Protein AF-X1Q010-F1 (afdb_monomer_lite)

Radius of gyration: 21.4 Å; chains: 1; bounding box: 50×31×68 Å

Foldseek 3Di:
DQAWPDDDPFKTWGWDDDPPGTDIDIGGHAPLQQQLLLCDAVLADPLLVVVLQVLQVVVCWGRDSRAIDNVNDGDGHNHNQSSQVVSQFGDDDSVRRDPPCSRVCRNVVNHDDDDDPVNDPDDPDDDDDDDDDDDD

Structure (mmCIF, N/CA/C/O backbone):
data_AF-X1Q010-F1
#
_entry.id   AF-X1Q010-F1
#
loop_
_atom_site.group_PDB
_atom_site.id
_atom_site.type_symbol
_atom_site.label_atom_id
_atom_site.label_alt_id
_atom_site.label_comp_id
_atom_site.label_asym_id
_atom_site.label_entity_id
_atom_site.label_seq_id
_atom_site.pdbx_PDB_ins_code
_atom_site.Cartn_x
_atom_site.Cartn_y
_atom_site.Cartn_z
_atom_site.occupancy
_atom_site.B_iso_or_equiv
_atom_site.auth_seq_id
_atom_site.auth_comp_id
_atom_site.auth_asym_id
_atom_site.auth_atom_id
_atom_site.pdbx_PDB_model_num
ATOM 1 N N . VAL A 1 1 ? 20.377 -18.669 -1.200 1.00 74.31 1 VAL A N 1
ATOM 2 C CA . VAL A 1 1 ? 20.590 -17.504 -0.309 1.00 74.31 1 VAL A CA 1
ATOM 3 C C . VAL A 1 1 ? 22.084 -17.361 -0.121 1.00 74.31 1 VAL A C 1
ATOM 5 O O . VAL A 1 1 ? 22.705 -18.358 0.223 1.00 74.31 1 VAL A O 1
ATOM 8 N N . GLN A 1 2 ? 22.641 -16.193 -0.436 1.00 87.12 2 GLN A N 1
ATOM 9 C CA . GLN A 1 2 ? 24.082 -15.938 -0.366 1.00 87.12 2 GLN A CA 1
ATOM 10 C C . GLN A 1 2 ? 24.477 -15.453 1.032 1.00 87.12 2 GLN A C 1
ATOM 12 O O . GLN A 1 2 ? 25.392 -16.002 1.635 1.00 87.12 2 GLN A O 1
ATOM 17 N N . GLU A 1 3 ? 23.744 -14.476 1.569 1.00 93.75 3 GLU A N 1
ATOM 18 C CA . GLU A 1 3 ? 24.007 -13.886 2.882 1.00 93.75 3 GLU A CA 1
ATOM 19 C C . GLU A 1 3 ? 22.693 -13.549 3.595 1.00 93.75 3 GLU A C 1
ATOM 21 O O . GLU A 1 3 ? 21.744 -13.069 2.972 1.00 93.75 3 GLU A O 1
ATOM 26 N N . ILE A 1 4 ? 22.629 -13.796 4.905 1.00 93.75 4 ILE A N 1
ATOM 27 C CA . ILE A 1 4 ? 21.520 -13.361 5.761 1.00 93.75 4 ILE A CA 1
ATOM 28 C C . ILE A 1 4 ? 21.990 -12.123 6.519 1.00 93.75 4 ILE A C 1
ATOM 30 O O . ILE A 1 4 ? 22.870 -12.222 7.370 1.00 93.75 4 ILE A O 1
ATOM 34 N N . LEU A 1 5 ? 21.379 -10.975 6.232 1.00 94.19 5 LEU A N 1
ATOM 35 C CA . LEU A 1 5 ? 21.716 -9.699 6.867 1.00 94.19 5 LEU A CA 1
ATOM 36 C C . LEU A 1 5 ? 20.998 -9.541 8.213 1.00 94.19 5 LEU A C 1
ATOM 38 O O . LEU A 1 5 ? 21.560 -9.033 9.180 1.00 94.19 5 LEU A O 1
ATOM 42 N N . ALA A 1 6 ? 19.739 -9.980 8.283 1.00 93.19 6 ALA A N 1
ATOM 43 C CA . ALA A 1 6 ? 18.943 -9.963 9.504 1.00 93.19 6 ALA A CA 1
ATOM 44 C C . ALA A 1 6 ? 17.873 -11.058 9.475 1.00 93.19 6 ALA A C 1
ATOM 46 O O . ALA A 1 6 ? 17.211 -11.263 8.459 1.00 93.19 6 ALA A O 1
ATOM 47 N N . ALA A 1 7 ? 17.646 -11.716 10.612 1.00 94.38 7 ALA A N 1
ATOM 48 C CA . ALA A 1 7 ? 16.585 -12.703 10.775 1.00 94.38 7 ALA A CA 1
ATOM 49 C C . ALA A 1 7 ? 15.866 -12.497 12.111 1.00 94.38 7 ALA A C 1
ATOM 51 O O . ALA A 1 7 ? 16.486 -12.431 13.171 1.00 94.38 7 ALA A O 1
ATOM 52 N N . GLY A 1 8 ? 14.545 -12.392 12.049 1.00 94.00 8 GLY A N 1
ATOM 53 C CA . GLY A 1 8 ? 13.661 -12.319 13.200 1.00 94.00 8 GLY A CA 1
ATOM 54 C C . GLY A 1 8 ? 12.347 -13.050 12.923 1.00 94.00 8 GLY A C 1
ATOM 55 O O . GLY A 1 8 ? 12.113 -13.496 11.801 1.00 94.00 8 GLY A O 1
ATOM 56 N N . PRO A 1 9 ? 11.460 -13.155 13.925 1.00 93.31 9 PRO A N 1
ATOM 57 C CA . PRO A 1 9 ? 10.232 -13.944 13.810 1.00 93.31 9 PRO A CA 1
ATOM 58 C C . PRO A 1 9 ? 9.254 -13.411 12.750 1.00 93.31 9 PRO A C 1
ATOM 60 O O . PRO A 1 9 ? 8.489 -14.185 12.189 1.00 93.31 9 PRO A O 1
ATOM 63 N N . THR A 1 10 ? 9.271 -12.102 12.468 1.00 93.12 10 THR A N 1
ATOM 64 C CA . THR A 1 10 ? 8.323 -11.445 11.544 1.00 93.12 10 THR A CA 1
ATOM 65 C C . THR A 1 10 ? 8.985 -10.589 10.461 1.00 93.12 10 THR A C 1
ATOM 67 O O . THR A 1 10 ? 8.304 -10.004 9.617 1.00 93.12 10 THR A O 1
ATOM 70 N N . LYS A 1 11 ? 10.319 -10.492 10.468 1.00 95.31 11 LYS A N 1
ATOM 71 C CA . LYS A 1 11 ? 11.094 -9.717 9.494 1.00 95.31 11 LYS A CA 1
ATOM 72 C C . LYS A 1 11 ? 12.414 -10.410 9.184 1.00 95.31 11 LYS A C 1
ATOM 74 O O . LYS A 1 11 ? 13.100 -10.862 10.100 1.00 95.31 11 LYS A O 1
ATOM 79 N N . GLY A 1 12 ? 12.773 -10.452 7.910 1.00 96.19 12 GLY A N 1
ATOM 80 C CA . GLY A 1 12 ? 14.040 -10.993 7.431 1.00 96.19 12 GLY A CA 1
ATOM 81 C C . GLY A 1 12 ? 14.610 -10.123 6.323 1.00 96.19 12 GLY A C 1
ATOM 82 O O . GLY A 1 12 ? 13.857 -9.466 5.610 1.00 96.19 12 GLY A O 1
ATOM 83 N N . SER A 1 13 ? 15.930 -10.112 6.201 1.00 96.69 13 SER A N 1
ATOM 84 C CA . SER A 1 13 ? 16.647 -9.410 5.143 1.00 96.69 13 SER A CA 1
ATOM 85 C C . SER A 1 13 ? 17.828 -10.261 4.693 1.00 96.69 13 SER A C 1
ATOM 87 O O . SER A 1 13 ? 18.570 -10.786 5.531 1.00 96.69 13 SER A O 1
ATOM 89 N N . ALA A 1 14 ? 17.979 -10.448 3.387 1.00 97.06 14 ALA A N 1
ATOM 90 C CA . ALA A 1 14 ? 18.993 -11.328 2.820 1.00 97.06 14 ALA A CA 1
ATOM 91 C C . ALA A 1 14 ? 19.452 -10.848 1.442 1.00 97.06 14 ALA A C 1
ATOM 93 O O . ALA A 1 14 ? 18.706 -10.193 0.715 1.00 97.06 14 ALA A O 1
ATOM 94 N N . ILE A 1 15 ? 20.668 -11.242 1.073 1.00 97.12 15 ILE A N 1
ATOM 95 C CA . ILE A 1 15 ? 21.166 -11.164 -0.297 1.00 97.12 15 ILE A CA 1
ATOM 96 C C . ILE A 1 15 ? 20.950 -12.534 -0.941 1.00 97.12 15 ILE A C 1
ATOM 98 O O . ILE A 1 15 ? 21.392 -13.571 -0.425 1.00 97.12 15 ILE A O 1
ATOM 102 N N . ILE A 1 16 ? 20.235 -12.552 -2.062 1.00 95.81 16 ILE A N 1
ATOM 103 C CA . ILE A 1 16 ? 19.986 -13.757 -2.849 1.00 95.81 16 ILE A CA 1
ATOM 104 C C . ILE A 1 16 ? 20.706 -13.663 -4.188 1.00 95.81 16 ILE A C 1
ATOM 106 O O . ILE A 1 16 ? 20.673 -12.632 -4.850 1.00 95.81 16 ILE A O 1
ATOM 110 N N . GLU A 1 17 ? 21.339 -14.759 -4.592 1.00 95.62 17 GLU A N 1
ATOM 111 C CA . GLU A 1 17 ? 21.887 -14.888 -5.938 1.00 95.62 17 GLU A CA 1
ATOM 112 C C . GLU A 1 17 ? 20.732 -15.029 -6.937 1.00 95.62 17 GLU A C 1
ATOM 114 O O . GLU A 1 17 ? 19.800 -15.807 -6.702 1.00 95.62 17 GLU A O 1
ATOM 119 N N . THR A 1 18 ? 20.795 -14.299 -8.048 1.00 93.56 18 THR A N 1
ATOM 120 C CA . THR A 1 18 ? 19.874 -14.465 -9.181 1.00 93.56 18 THR A CA 1
ATOM 121 C C . THR A 1 18 ? 20.666 -14.777 -10.449 1.00 93.56 18 THR A C 1
ATOM 123 O O . THR A 1 18 ? 21.890 -14.815 -10.427 1.00 93.56 18 THR A O 1
ATOM 126 N N . ALA A 1 19 ? 19.987 -15.015 -11.573 1.00 92.88 19 ALA A N 1
ATOM 127 C CA . ALA A 1 19 ? 20.664 -15.342 -12.829 1.00 92.88 19 ALA A CA 1
ATOM 128 C C . ALA A 1 19 ? 21.561 -14.208 -13.367 1.00 92.88 19 ALA A C 1
ATOM 130 O O . ALA A 1 19 ? 22.460 -14.476 -14.160 1.00 92.88 19 ALA A O 1
ATOM 131 N N . THR A 1 20 ? 21.306 -12.956 -12.973 1.00 93.81 20 THR A N 1
ATOM 132 C CA . THR A 1 20 ? 22.022 -11.783 -13.496 1.00 93.81 20 THR A CA 1
ATOM 133 C C . THR A 1 20 ? 22.912 -11.121 -12.455 1.00 93.81 20 THR A C 1
ATOM 135 O O . THR A 1 20 ? 24.041 -10.751 -12.765 1.00 93.81 20 THR A O 1
ATOM 138 N N . CYS A 1 21 ? 22.410 -10.935 -11.234 1.00 94.12 21 CYS A N 1
ATOM 139 C CA . CYS A 1 21 ? 23.151 -10.295 -10.152 1.00 94.12 21 CYS A CA 1
ATOM 140 C C . CYS A 1 21 ? 22.565 -10.637 -8.773 1.00 94.12 21 CYS A C 1
ATOM 142 O O . CYS A 1 21 ? 21.390 -11.004 -8.673 1.00 94.12 21 CYS A O 1
ATOM 144 N N . PRO A 1 22 ? 23.337 -10.480 -7.689 1.00 95.69 22 PRO A N 1
ATOM 145 C CA . PRO A 1 22 ? 22.793 -10.555 -6.343 1.00 95.69 22 PRO A CA 1
ATOM 146 C C . PRO A 1 22 ? 21.731 -9.475 -6.102 1.00 95.69 22 PRO A C 1
ATOM 148 O O . PRO A 1 22 ? 21.903 -8.320 -6.493 1.00 95.69 22 PRO A O 1
ATOM 151 N N . VAL A 1 23 ? 20.641 -9.845 -5.431 1.00 96.88 23 VAL A N 1
ATOM 152 C CA . VAL A 1 23 ? 19.533 -8.946 -5.088 1.00 96.88 23 VAL A CA 1
ATOM 153 C C . VAL A 1 23 ? 19.338 -8.924 -3.580 1.00 96.88 23 VAL A C 1
ATOM 155 O O . VAL A 1 23 ? 19.291 -9.966 -2.925 1.00 96.88 23 VAL A O 1
ATOM 158 N N . HIS A 1 24 ? 19.193 -7.720 -3.032 1.00 97.25 24 HIS A N 1
ATOM 159 C CA . HIS A 1 24 ? 18.788 -7.512 -1.647 1.00 97.25 24 HIS A CA 1
ATOM 160 C C . HIS A 1 24 ? 17.265 -7.633 -1.540 1.00 97.25 24 HIS A C 1
ATOM 162 O O . HIS A 1 24 ? 16.528 -6.927 -2.225 1.00 97.25 24 HIS A O 1
ATOM 168 N N . VAL A 1 25 ? 16.801 -8.551 -0.693 1.00 96.38 25 VAL A N 1
ATOM 169 C CA . VAL A 1 25 ? 15.382 -8.829 -0.464 1.00 96.38 25 VAL A CA 1
ATOM 170 C C . VAL A 1 25 ? 15.039 -8.633 1.005 1.00 96.38 25 VAL A C 1
ATOM 172 O O . VAL A 1 25 ? 15.690 -9.198 1.887 1.00 96.38 25 VAL A O 1
ATOM 175 N N . ASP A 1 26 ? 13.958 -7.896 1.244 1.00 96.62 26 ASP A N 1
ATOM 176 C CA . ASP A 1 26 ? 13.297 -7.803 2.540 1.00 96.62 26 ASP A CA 1
ATOM 177 C C . ASP A 1 26 ? 12.025 -8.656 2.553 1.00 96.62 26 ASP A C 1
ATOM 179 O O . ASP A 1 26 ? 11.213 -8.615 1.630 1.00 96.62 26 ASP A O 1
ATOM 183 N N . VAL A 1 27 ? 11.829 -9.412 3.633 1.00 95.81 27 VAL A N 1
ATOM 184 C CA . VAL A 1 27 ? 10.652 -10.260 3.851 1.00 95.81 27 VAL A CA 1
ATOM 185 C C . VAL A 1 27 ? 9.922 -9.806 5.105 1.00 95.81 27 VAL A C 1
ATOM 187 O O . VAL A 1 27 ? 10.526 -9.591 6.161 1.00 95.81 27 VAL A O 1
ATOM 190 N N . ARG A 1 28 ? 8.597 -9.686 4.993 1.00 96.25 28 ARG A N 1
ATOM 191 C CA . ARG A 1 28 ? 7.688 -9.335 6.087 1.00 96.25 28 ARG A CA 1
ATOM 192 C C . ARG A 1 28 ? 6.652 -10.433 6.249 1.00 96.25 28 ARG A C 1
ATOM 194 O O . ARG A 1 28 ? 6.026 -10.837 5.276 1.00 96.25 28 ARG A O 1
ATOM 201 N N . VAL A 1 29 ? 6.481 -10.901 7.480 1.00 96.50 29 VAL A N 1
ATOM 202 C CA . VAL A 1 29 ? 5.448 -11.876 7.836 1.00 96.50 29 VAL A CA 1
ATOM 203 C C . VAL A 1 29 ? 4.406 -11.162 8.677 1.00 96.50 29 VAL A C 1
ATOM 205 O O . VAL A 1 29 ? 4.734 -10.553 9.697 1.00 96.50 29 VAL A O 1
ATOM 208 N N . VAL A 1 30 ? 3.155 -11.243 8.239 1.00 96.88 30 VAL A N 1
ATOM 209 C CA . VAL A 1 30 ? 1.997 -10.652 8.910 1.00 96.88 30 VAL A CA 1
ATOM 210 C C . VAL A 1 30 ? 0.908 -11.711 9.091 1.00 96.88 30 VAL A C 1
ATOM 212 O O . VAL A 1 30 ? 0.896 -12.694 8.345 1.00 96.88 30 VAL A O 1
ATOM 215 N N . PRO A 1 31 ? -0.005 -11.538 10.061 1.00 97.50 31 PRO A N 1
ATOM 216 C CA . PRO A 1 31 ? -1.215 -12.349 10.140 1.00 97.50 31 PRO A CA 1
ATOM 217 C C . PRO A 1 31 ? -2.012 -12.287 8.831 1.00 97.50 31 PRO A C 1
ATOM 219 O O . PRO A 1 31 ? -1.987 -11.274 8.127 1.00 97.50 31 PRO A O 1
ATOM 222 N N . GLN A 1 32 ? -2.734 -13.358 8.503 1.00 97.44 32 GLN A N 1
ATOM 223 C CA . GLN A 1 32 ? -3.498 -13.446 7.254 1.00 97.44 32 GLN A CA 1
ATOM 224 C C . GLN A 1 32 ? -4.545 -12.328 7.156 1.00 97.44 32 GLN A C 1
ATOM 226 O O . GLN A 1 32 ? -4.759 -11.750 6.093 1.00 97.44 32 GLN A O 1
ATOM 231 N N . GLU A 1 33 ? -5.161 -11.982 8.280 1.00 97.75 33 GLU A N 1
ATOM 232 C CA . GLU A 1 33 ? -6.148 -10.917 8.392 1.00 97.75 33 GLU A CA 1
ATOM 233 C C . GLU A 1 33 ? -5.580 -9.503 8.179 1.00 97.75 33 GLU A C 1
ATOM 235 O O . GLU A 1 33 ? -6.343 -8.553 8.027 1.00 97.75 33 GLU A O 1
ATOM 240 N N . SER A 1 34 ? -4.254 -9.367 8.142 1.00 98.25 34 SER A N 1
ATOM 241 C CA . SER A 1 34 ? -3.535 -8.118 7.889 1.00 98.25 34 SER A CA 1
ATOM 242 C C . SER A 1 34 ? -2.940 -8.037 6.483 1.00 98.25 34 SER A C 1
ATOM 244 O O . SER A 1 34 ? -2.280 -7.049 6.170 1.00 98.25 34 SER A O 1
ATOM 246 N N . PHE A 1 35 ? -3.123 -9.059 5.640 1.00 98.19 35 PHE A N 1
ATOM 247 C CA . PHE A 1 35 ? -2.395 -9.169 4.375 1.00 98.19 35 PHE A CA 1
ATOM 248 C C . PHE A 1 35 ? -2.622 -7.973 3.437 1.00 98.19 35 PHE A C 1
ATOM 250 O O . PHE A 1 35 ? -1.651 -7.383 2.971 1.00 98.19 35 PHE A O 1
ATOM 257 N N . GLY A 1 36 ? -3.872 -7.564 3.213 1.00 98.12 36 GLY A N 1
ATOM 258 C CA . GLY A 1 36 ? -4.211 -6.405 2.382 1.00 98.12 36 GLY A CA 1
ATOM 259 C C . GLY A 1 36 ? -3.657 -5.084 2.924 1.00 98.12 36 GLY A C 1
ATOM 260 O O . GLY A 1 36 ? -3.123 -4.280 2.166 1.00 98.12 36 GLY A O 1
ATOM 261 N N . ALA A 1 37 ? -3.700 -4.874 4.242 1.00 98.31 37 ALA A N 1
ATOM 262 C CA . ALA A 1 37 ? -3.111 -3.692 4.877 1.00 98.31 37 ALA A CA 1
ATOM 263 C C . ALA A 1 37 ? -1.585 -3.661 4.761 1.00 98.31 37 ALA A C 1
ATOM 265 O O . ALA A 1 37 ? -1.002 -2.608 4.502 1.00 98.31 37 ALA A O 1
ATOM 266 N N . ALA A 1 38 ? -0.936 -4.813 4.914 1.00 98.06 38 ALA A N 1
ATOM 267 C CA . ALA A 1 38 ? 0.498 -4.936 4.723 1.00 98.06 38 ALA A CA 1
ATOM 268 C C . ALA A 1 38 ? 0.884 -4.711 3.256 1.00 98.06 38 ALA A C 1
ATOM 270 O O . ALA A 1 38 ? 1.842 -3.986 2.993 1.00 98.06 38 ALA A O 1
ATOM 271 N N . ALA A 1 39 ? 0.129 -5.274 2.308 1.00 98.00 39 ALA A N 1
ATOM 272 C CA . ALA A 1 39 ? 0.330 -5.053 0.880 1.00 98.00 39 ALA A CA 1
ATOM 273 C C . ALA A 1 39 ? 0.253 -3.557 0.541 1.00 98.00 39 ALA A C 1
ATOM 275 O O . ALA A 1 39 ? 1.190 -3.023 -0.052 1.00 98.00 39 ALA A O 1
ATOM 276 N N . GLN A 1 40 ? -0.775 -2.858 1.027 1.00 98.19 40 GLN A N 1
ATOM 277 C CA . GLN A 1 40 ? -0.920 -1.405 0.896 1.00 98.19 40 GLN A CA 1
ATOM 278 C C . GLN A 1 40 ? 0.287 -0.660 1.462 1.00 98.19 40 GLN A C 1
ATOM 280 O O . GLN A 1 40 ? 0.924 0.138 0.772 1.00 98.19 40 GLN A O 1
ATOM 285 N N . TYR A 1 41 ? 0.643 -0.972 2.708 1.00 97.75 41 TYR A N 1
ATOM 286 C CA . TYR A 1 41 ? 1.711 -0.299 3.429 1.00 97.75 41 TYR A CA 1
ATOM 287 C C . TYR A 1 41 ? 3.073 -0.467 2.746 1.00 97.75 41 TYR A C 1
ATOM 289 O O . TYR A 1 41 ? 3.797 0.517 2.581 1.00 97.75 41 TYR A O 1
ATOM 297 N N . PHE A 1 42 ? 3.446 -1.700 2.390 1.00 97.19 42 PHE A N 1
ATOM 298 C CA . PHE A 1 42 ? 4.776 -2.020 1.862 1.00 97.19 42 PHE A CA 1
ATOM 299 C C . PHE A 1 42 ? 4.910 -1.773 0.357 1.00 97.19 42 PHE A C 1
ATOM 301 O O . PHE A 1 42 ? 6.035 -1.616 -0.109 1.00 97.19 42 PHE A O 1
ATOM 308 N N . THR A 1 43 ? 3.799 -1.664 -0.378 1.00 97.62 43 THR A N 1
ATOM 309 C CA . THR A 1 43 ? 3.808 -1.138 -1.754 1.00 97.62 43 THR A CA 1
ATOM 310 C C . THR A 1 43 ? 4.094 0.362 -1.752 1.00 97.62 43 THR A C 1
ATOM 312 O O . THR A 1 43 ? 4.885 0.842 -2.557 1.00 97.62 43 THR A O 1
ATOM 315 N N . GLY A 1 44 ? 3.503 1.101 -0.806 1.00 92.69 44 GLY A N 1
ATOM 316 C CA . GLY A 1 44 ? 3.702 2.542 -0.704 1.00 92.69 44 GLY A CA 1
ATOM 317 C C . GLY A 1 44 ? 3.076 3.312 -1.877 1.00 92.69 44 GLY A C 1
ATOM 318 O O . GLY A 1 44 ? 2.051 2.881 -2.400 1.00 92.69 44 GLY A O 1
ATOM 319 N N . SER A 1 45 ? 3.629 4.463 -2.274 1.00 97.81 45 SER A N 1
ATOM 320 C CA . SER A 1 45 ? 4.830 5.112 -1.721 1.00 97.81 45 SER A CA 1
ATOM 321 C C . SER A 1 45 ? 4.671 5.565 -0.258 1.00 97.81 45 SER A C 1
ATOM 323 O O . SER A 1 45 ? 3.599 5.473 0.354 1.00 97.81 45 SER A O 1
ATOM 325 N N . LYS A 1 46 ? 5.758 6.053 0.355 1.00 97.94 46 LYS A N 1
ATOM 326 C CA . LYS A 1 46 ? 5.703 6.624 1.710 1.00 97.94 46 LYS A CA 1
ATOM 327 C C . LYS A 1 46 ? 4.721 7.797 1.756 1.00 97.94 46 LYS A C 1
ATOM 329 O O . LYS A 1 46 ? 3.962 7.915 2.717 1.00 97.94 46 LYS A O 1
ATOM 334 N N . GLU A 1 47 ? 4.746 8.637 0.734 1.00 98.31 47 GLU A N 1
ATOM 335 C CA . GLU A 1 47 ? 3.923 9.828 0.579 1.00 98.31 47 GLU A CA 1
ATOM 336 C C . GLU A 1 47 ? 2.449 9.427 0.437 1.00 98.31 47 GLU A C 1
ATOM 338 O O . GLU A 1 47 ? 1.622 9.874 1.236 1.00 98.31 47 GLU A O 1
ATOM 343 N N . HIS A 1 48 ? 2.137 8.457 -0.432 1.00 98.56 48 HIS A N 1
ATOM 344 C CA . HIS A 1 48 ? 0.787 7.894 -0.553 1.00 98.56 48 HIS A CA 1
ATOM 345 C C . HIS A 1 48 ? 0.257 7.372 0.795 1.00 98.56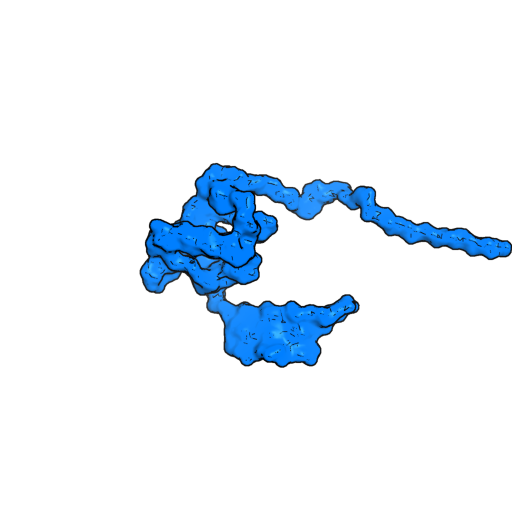 48 HIS A C 1
ATOM 347 O O . HIS A 1 48 ? -0.850 7.703 1.232 1.00 98.56 48 HIS A O 1
ATOM 353 N N . ASN A 1 49 ? 1.087 6.623 1.528 1.00 98.38 49 ASN A N 1
ATOM 354 C CA . ASN A 1 49 ? 0.742 6.123 2.858 1.00 98.38 49 ASN A CA 1
ATOM 355 C C . ASN A 1 49 ? 0.443 7.246 3.863 1.00 98.38 49 ASN A C 1
ATOM 357 O O . ASN A 1 49 ? -0.432 7.095 4.720 1.00 98.38 49 ASN A O 1
ATOM 361 N N . VAL A 1 50 ? 1.180 8.361 3.812 1.00 98.44 50 VAL A N 1
ATOM 362 C CA . VAL A 1 50 ? 0.915 9.526 4.670 1.00 98.44 50 VAL A CA 1
ATOM 363 C C . VAL A 1 50 ? -0.470 10.091 4.362 1.00 98.44 50 VAL A C 1
ATOM 365 O O . VAL A 1 50 ? -1.263 10.257 5.291 1.00 98.44 50 VAL A O 1
ATOM 368 N N . ARG A 1 51 ? -0.811 10.281 3.082 1.00 98.44 51 ARG A N 1
ATOM 369 C CA . ARG A 1 51 ? -2.127 10.787 2.662 1.00 98.44 51 ARG A CA 1
ATOM 370 C C . ARG A 1 51 ? -3.276 9.904 3.144 1.00 98.44 51 ARG A C 1
ATOM 372 O O . ARG A 1 51 ? -4.250 10.419 3.700 1.00 98.44 51 ARG A O 1
ATOM 379 N N . LEU A 1 52 ? -3.163 8.580 3.006 1.00 98.31 52 LEU A N 1
ATOM 380 C CA . LEU A 1 52 ? -4.199 7.659 3.491 1.00 98.31 52 LEU A CA 1
ATOM 381 C C . LEU A 1 52 ? -4.366 7.724 5.014 1.00 98.31 52 LEU A C 1
ATOM 383 O O . LEU A 1 52 ? -5.492 7.739 5.517 1.00 98.31 52 LEU A O 1
ATOM 387 N N . ARG A 1 53 ? -3.263 7.826 5.769 1.00 98.38 53 ARG A N 1
ATOM 388 C CA . ARG A 1 53 ? -3.326 7.977 7.233 1.00 98.38 53 ARG A CA 1
ATOM 389 C C . ARG A 1 53 ? -3.944 9.305 7.650 1.00 98.38 53 ARG A C 1
ATOM 391 O O . ARG A 1 53 ? -4.733 9.319 8.590 1.00 98.38 53 ARG A O 1
ATOM 398 N N . GLU A 1 54 ? -3.644 10.405 6.964 1.00 98.38 54 GLU A N 1
ATOM 399 C CA . GLU A 1 54 ? -4.285 11.701 7.223 1.00 98.38 54 GLU A CA 1
ATOM 400 C C . GLU A 1 54 ? -5.805 11.630 7.038 1.00 98.38 54 GLU A C 1
ATOM 402 O O . GLU A 1 54 ? -6.557 12.182 7.846 1.00 98.38 54 GLU A O 1
ATOM 407 N N . ILE A 1 55 ? -6.269 10.932 5.997 1.00 98.12 55 ILE A N 1
ATOM 408 C CA . ILE A 1 55 ? -7.697 10.696 5.748 1.00 98.12 55 ILE A CA 1
ATOM 409 C C . ILE A 1 55 ? -8.300 9.845 6.868 1.00 98.12 55 ILE A C 1
ATOM 411 O O . ILE A 1 55 ? -9.324 10.229 7.438 1.00 98.12 55 ILE A O 1
ATOM 415 N N . ALA A 1 56 ? -7.642 8.744 7.241 1.00 98.25 56 ALA A N 1
ATOM 416 C CA . ALA A 1 56 ? -8.081 7.886 8.338 1.00 98.25 56 ALA A CA 1
ATOM 417 C C . ALA A 1 56 ? -8.219 8.676 9.651 1.00 98.25 56 ALA A C 1
ATOM 419 O O . ALA A 1 56 ? -9.267 8.626 10.293 1.00 98.25 56 ALA A O 1
ATOM 420 N N . ILE A 1 57 ? -7.210 9.480 10.008 1.00 98.31 57 ILE A N 1
ATOM 421 C CA . ILE A 1 57 ? -7.207 10.306 11.224 1.00 98.31 57 ILE A CA 1
ATOM 422 C C . ILE A 1 57 ? -8.377 11.296 11.214 1.00 98.31 57 ILE A C 1
ATOM 424 O O . ILE A 1 57 ? -9.100 11.397 12.208 1.00 98.31 57 ILE A O 1
ATOM 428 N N . LYS A 1 58 ? -8.623 11.982 10.088 1.00 98.06 58 LYS A N 1
ATOM 429 C CA . LYS A 1 58 ? -9.776 12.890 9.930 1.00 98.06 58 LYS A CA 1
ATOM 430 C C . LYS A 1 58 ? -11.114 12.163 10.112 1.00 98.06 58 LYS A C 1
ATOM 432 O O . LYS A 1 58 ? -12.051 12.741 10.658 1.00 98.06 58 LYS A O 1
ATOM 437 N N . ALA A 1 59 ? -11.184 10.887 9.735 1.00 97.19 59 ALA A N 1
ATOM 438 C CA . ALA A 1 59 ? -12.341 10.016 9.936 1.00 97.19 59 ALA A CA 1
ATOM 439 C C . ALA A 1 59 ? -12.404 9.346 11.331 1.00 97.19 59 ALA A C 1
ATOM 441 O O . ALA A 1 59 ? -13.291 8.527 11.575 1.00 97.19 59 ALA A O 1
ATOM 442 N N . LYS A 1 60 ? -11.503 9.691 12.267 1.00 97.88 60 LYS A N 1
ATOM 443 C CA . LYS A 1 60 ? -11.349 9.041 13.588 1.00 97.88 60 LYS A CA 1
ATOM 444 C C . LYS A 1 60 ? -11.025 7.542 13.494 1.00 97.88 60 LYS A C 1
ATOM 446 O O . LYS A 1 60 ? -11.451 6.746 14.334 1.00 97.88 60 LYS A O 1
ATOM 451 N N . LEU A 1 61 ? -10.278 7.170 12.463 1.00 98.31 61 LEU A N 1
ATOM 452 C CA . LEU A 1 61 ? -9.762 5.831 12.208 1.00 98.31 61 LEU A CA 1
ATOM 453 C C . LEU A 1 61 ? -8.234 5.824 12.328 1.00 98.31 61 LEU A C 1
ATOM 455 O O . LEU A 1 61 ? -7.575 6.861 12.243 1.00 98.31 61 LEU A O 1
ATOM 459 N N . LYS A 1 62 ? -7.662 4.635 12.500 1.00 98.38 62 LYS A N 1
ATOM 460 C CA . LYS A 1 62 ? -6.215 4.408 12.520 1.00 98.38 62 LYS A CA 1
ATOM 461 C C . LYS A 1 62 ? -5.855 3.402 11.435 1.00 98.38 62 LYS A C 1
ATOM 463 O O . LYS A 1 62 ? -6.340 2.280 11.479 1.00 98.38 62 LYS A O 1
ATOM 468 N N . LEU A 1 63 ? -4.997 3.797 10.499 1.00 98.50 63 LEU A N 1
ATOM 469 C CA . LEU A 1 63 ? -4.450 2.918 9.463 1.00 98.50 63 LEU A CA 1
ATOM 470 C C . LEU A 1 63 ? -2.972 2.624 9.749 1.00 98.50 63 LEU A C 1
ATOM 472 O O . LEU A 1 63 ? -2.183 3.550 9.964 1.00 98.50 63 LEU A O 1
ATOM 476 N N . ASN A 1 64 ? -2.594 1.350 9.741 1.00 97.50 64 ASN A N 1
ATOM 477 C CA . ASN A 1 64 ? -1.209 0.889 9.853 1.00 97.50 64 ASN A CA 1
ATOM 478 C C . ASN A 1 64 ? -0.992 -0.401 9.037 1.00 97.50 64 ASN A C 1
ATOM 480 O O . ASN A 1 64 ? -1.890 -0.841 8.328 1.00 97.50 64 ASN A O 1
ATOM 484 N N . GLU A 1 65 ? 0.192 -1.004 9.143 1.00 95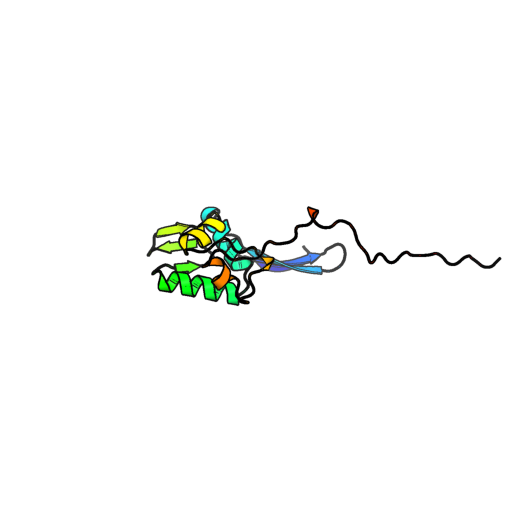.94 65 GLU A N 1
ATOM 485 C CA . GLU A 1 65 ? 0.574 -2.226 8.421 1.00 95.94 65 GLU A CA 1
ATOM 486 C C . GLU A 1 65 ? -0.248 -3.472 8.796 1.00 95.94 65 GLU A C 1
ATOM 488 O O . GLU A 1 65 ? -0.162 -4.485 8.110 1.00 95.94 65 GLU A O 1
ATOM 493 N N . TYR A 1 66 ? -1.039 -3.413 9.871 1.00 97.50 66 TYR A N 1
ATOM 494 C CA . TYR A 1 66 ? -1.854 -4.533 10.342 1.00 97.50 66 TYR A CA 1
ATOM 495 C C . TYR A 1 66 ? -3.335 -4.401 9.974 1.00 97.50 66 TYR A C 1
ATOM 497 O O . TYR A 1 66 ? -4.068 -5.385 10.048 1.00 97.50 66 TYR A O 1
ATOM 505 N N . GLY A 1 67 ? -3.804 -3.208 9.605 1.00 98.19 67 GLY A N 1
ATOM 506 C CA . GLY A 1 67 ? -5.216 -2.987 9.317 1.00 98.19 67 GLY A CA 1
ATOM 507 C C . GLY A 1 67 ? -5.665 -1.537 9.426 1.00 98.19 67 GLY A C 1
ATOM 508 O O . GLY A 1 67 ? -4.919 -0.625 9.797 1.00 98.19 67 GLY A O 1
ATOM 509 N N . LEU A 1 68 ? -6.951 -1.353 9.148 1.00 98.62 68 LEU A N 1
ATOM 510 C CA . LEU A 1 68 ? -7.708 -0.150 9.449 1.00 98.62 68 LEU A CA 1
ATOM 511 C C . LEU A 1 68 ? -8.565 -0.400 10.692 1.00 98.62 68 LEU A C 1
ATOM 513 O O . LEU A 1 68 ? -9.332 -1.361 10.754 1.00 98.62 68 LEU A O 1
ATOM 517 N N . PHE A 1 69 ? -8.467 0.491 11.671 1.00 98.56 69 PHE A N 1
ATOM 518 C CA . PHE A 1 69 ? -9.068 0.331 12.989 1.00 98.56 69 PHE A CA 1
ATOM 519 C C . PHE A 1 69 ? -9.988 1.495 13.334 1.00 98.56 69 PHE A C 1
ATOM 521 O O . PHE A 1 69 ? -9.704 2.657 13.032 1.00 98.56 69 PHE A O 1
ATOM 528 N N . LYS A 1 70 ? -11.068 1.177 14.048 1.00 98.12 70 LYS A N 1
ATOM 529 C CA . LYS A 1 70 ? -11.911 2.138 14.757 1.00 98.12 70 LYS A CA 1
ATOM 530 C C . LYS A 1 70 ? -11.796 1.849 16.250 1.00 98.12 70 LYS A C 1
ATOM 532 O O . LYS A 1 70 ? -12.283 0.816 16.708 1.00 98.12 70 LYS A O 1
ATOM 537 N N . ALA A 1 71 ? -11.151 2.754 16.989 1.00 94.75 71 ALA A N 1
ATOM 538 C CA . ALA A 1 71 ? -10.619 2.452 18.321 1.00 94.75 71 ALA A CA 1
ATOM 539 C C . ALA A 1 71 ? -9.758 1.173 18.263 1.00 94.75 71 ALA A C 1
ATOM 541 O O . ALA A 1 71 ? -8.814 1.134 17.477 1.00 94.75 71 ALA A O 1
ATOM 542 N N . ASP A 1 72 ? -10.122 0.127 19.004 1.00 94.38 72 ASP A N 1
ATOM 543 C CA . ASP A 1 72 ? -9.370 -1.134 19.066 1.00 94.38 72 ASP A CA 1
ATOM 544 C C . ASP A 1 72 ? -9.923 -2.230 18.142 1.00 94.38 72 ASP A C 1
ATOM 546 O O . ASP A 1 72 ? -9.385 -3.333 18.075 1.00 94.38 72 ASP A O 1
ATOM 550 N N . LYS A 1 73 ? -11.005 -1.948 17.405 1.00 97.50 73 LYS A N 1
ATOM 551 C CA . LYS A 1 73 ? -11.623 -2.918 16.497 1.00 97.50 73 LYS A CA 1
ATOM 552 C C . LYS A 1 73 ? -11.094 -2.741 15.078 1.00 97.50 73 LYS A C 1
ATOM 554 O O . LYS A 1 73 ? -11.270 -1.676 14.484 1.00 97.50 73 LYS A O 1
ATOM 559 N N . MET A 1 74 ? -10.527 -3.804 14.513 1.00 97.69 74 MET A N 1
ATOM 560 C CA . MET A 1 74 ? -10.190 -3.864 13.090 1.00 97.69 74 MET A CA 1
ATOM 561 C C . MET A 1 74 ? -11.470 -3.895 12.245 1.00 97.69 74 MET A C 1
ATOM 563 O O . MET A 1 74 ? -12.396 -4.658 12.531 1.00 97.69 74 MET A O 1
ATOM 567 N N . ILE A 1 75 ? -11.536 -3.035 11.230 1.00 98.12 75 ILE A N 1
ATOM 568 C CA . ILE A 1 75 ? -12.703 -2.871 10.349 1.00 98.12 75 ILE A CA 1
ATOM 569 C C . ILE A 1 75 ? -12.409 -3.161 8.871 1.00 98.12 75 ILE A C 1
ATOM 571 O O . ILE A 1 75 ? -13.363 -3.286 8.106 1.00 98.12 75 ILE A O 1
ATOM 575 N N . ALA A 1 76 ? -11.132 -3.237 8.489 1.00 98.12 76 ALA A N 1
ATOM 576 C CA . ALA A 1 76 ? -10.626 -3.721 7.202 1.00 98.12 76 ALA A CA 1
ATOM 577 C C . ALA A 1 76 ? -9.150 -4.125 7.373 1.00 98.12 76 ALA A C 1
ATOM 579 O O . ALA A 1 76 ? -8.468 -3.589 8.252 1.00 98.12 76 ALA A O 1
ATOM 580 N N . GLY A 1 77 ? -8.660 -5.059 6.562 1.00 97.62 77 GLY A N 1
ATOM 581 C CA . GLY A 1 77 ? -7.301 -5.592 6.710 1.00 97.62 77 GLY A CA 1
ATOM 582 C C . GLY A 1 77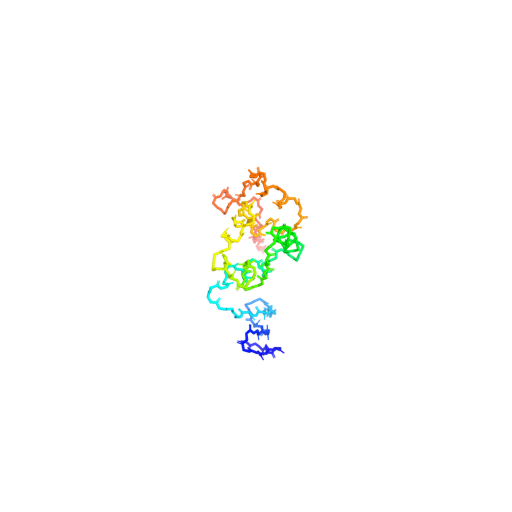 ? -6.929 -6.702 5.723 1.00 97.62 77 GLY A C 1
ATOM 583 O O . GLY A 1 77 ? -5.877 -6.585 5.100 1.00 97.62 77 GLY A O 1
ATOM 584 N N . PRO A 1 78 ? -7.761 -7.744 5.526 1.00 98.06 78 PRO A N 1
ATOM 585 C CA . PRO A 1 78 ? -7.382 -8.885 4.691 1.00 98.06 78 PRO A CA 1
ATOM 586 C C . PRO A 1 78 ? -7.309 -8.540 3.200 1.00 98.06 78 PRO A C 1
ATOM 588 O O . PRO A 1 78 ? -6.444 -9.054 2.496 1.00 98.06 78 PRO A O 1
ATOM 591 N N . VAL A 1 79 ? -8.200 -7.657 2.742 1.00 98.12 79 VAL A N 1
ATOM 592 C CA . VAL A 1 79 ? -8.339 -7.217 1.349 1.00 98.12 79 VAL A CA 1
ATOM 593 C C . VAL A 1 79 ? -8.001 -5.731 1.271 1.00 98.12 79 VAL A C 1
ATOM 595 O O . VAL A 1 79 ? -8.456 -4.940 2.100 1.00 98.12 79 VAL A O 1
ATOM 598 N N . GLU A 1 80 ? -7.172 -5.349 0.304 1.00 97.62 80 GLU A N 1
ATOM 599 C CA . GLU A 1 80 ? -6.657 -3.985 0.184 1.00 97.62 80 GLU A CA 1
ATOM 600 C C . GLU A 1 80 ? -7.764 -2.996 -0.213 1.00 97.62 80 GLU A C 1
ATOM 602 O O . GLU A 1 80 ? -7.906 -1.927 0.380 1.00 97.62 80 GLU A O 1
ATOM 607 N N . GLU A 1 81 ? -8.609 -3.389 -1.160 1.00 98.12 81 GLU A N 1
ATOM 608 C CA . GLU A 1 81 ? -9.741 -2.630 -1.686 1.00 98.12 81 GLU A CA 1
ATOM 609 C C . GLU A 1 81 ? -10.715 -2.209 -0.578 1.00 98.12 81 GLU A C 1
ATOM 611 O O . GLU A 1 81 ? -11.228 -1.089 -0.589 1.00 98.12 81 GLU A O 1
ATOM 616 N N . GLU A 1 82 ? -10.932 -3.067 0.424 1.00 98.00 82 GLU A N 1
ATOM 617 C CA . GLU A 1 82 ? -11.797 -2.756 1.565 1.00 98.00 82 GLU A CA 1
ATOM 618 C C . GLU A 1 82 ? -11.275 -1.564 2.376 1.00 98.00 82 GLU A C 1
ATOM 620 O O . GLU A 1 82 ? -12.065 -0.792 2.923 1.00 98.00 82 GLU A O 1
ATOM 625 N N . ILE A 1 83 ? -9.954 -1.379 2.453 1.00 98.38 83 ILE A N 1
ATOM 626 C CA . ILE A 1 83 ? -9.342 -0.253 3.167 1.00 98.38 83 ILE A CA 1
ATOM 627 C C . ILE A 1 83 ? -9.688 1.051 2.451 1.00 98.38 83 ILE A C 1
ATOM 629 O O . ILE A 1 83 ? -10.185 1.977 3.095 1.00 98.38 83 ILE A O 1
ATOM 633 N N . TYR A 1 84 ? -9.492 1.107 1.131 1.00 98.31 84 TYR A N 1
ATOM 634 C CA . TYR A 1 84 ? -9.847 2.272 0.314 1.00 98.31 84 TYR A CA 1
ATOM 635 C C . TYR A 1 84 ? -11.343 2.592 0.436 1.00 98.31 84 TYR A C 1
ATOM 637 O O . TYR A 1 84 ? -11.707 3.717 0.789 1.00 98.31 84 TYR A O 1
ATOM 645 N N . GLN A 1 85 ? -12.209 1.582 0.310 1.00 97.88 85 GLN A N 1
ATOM 646 C CA . GLN A 1 85 ? -13.658 1.746 0.459 1.00 97.88 85 GLN A CA 1
ATOM 647 C C . GLN A 1 85 ? -14.054 2.306 1.833 1.00 97.88 85 GLN A C 1
ATOM 649 O O . GLN A 1 85 ? -14.871 3.225 1.923 1.00 97.88 85 GLN A O 1
ATOM 654 N N . LYS A 1 86 ? -13.471 1.798 2.930 1.00 98.06 86 LYS A N 1
ATOM 655 C CA . LYS A 1 86 ? -13.743 2.303 4.291 1.00 98.06 86 LYS A CA 1
ATOM 656 C C . LYS A 1 86 ? -13.227 3.724 4.517 1.00 98.06 86 LYS A C 1
ATOM 658 O O . LYS A 1 86 ? -13.753 4.412 5.393 1.00 98.06 86 LYS A O 1
ATOM 663 N N . LEU A 1 87 ? -12.227 4.157 3.753 1.00 97.88 87 LEU A N 1
ATOM 664 C CA . LEU A 1 87 ? -11.729 5.533 3.740 1.00 97.88 87 LEU A CA 1
ATOM 665 C C . LEU A 1 87 ? -12.521 6.452 2.796 1.00 97.88 87 LEU A C 1
ATOM 667 O O . LEU A 1 87 ? -12.256 7.654 2.778 1.00 97.88 87 LEU A O 1
ATOM 671 N N . GLY A 1 88 ? -13.505 5.919 2.063 1.00 97.44 88 GLY A N 1
ATOM 672 C CA . GLY A 1 88 ? -14.306 6.673 1.100 1.00 97.44 88 GLY A CA 1
ATOM 673 C C . GLY A 1 88 ? -13.534 7.016 -0.173 1.00 97.44 88 GLY A C 1
ATOM 674 O O . GLY A 1 88 ? -13.674 8.125 -0.682 1.00 97.44 88 GLY A O 1
ATOM 675 N N . LEU A 1 89 ? -12.682 6.097 -0.627 1.00 98.12 89 LEU A N 1
ATOM 676 C CA . LEU A 1 89 ? -11.846 6.228 -1.815 1.00 98.12 89 LEU A CA 1
ATOM 677 C C . LEU A 1 89 ? -12.114 5.067 -2.770 1.00 98.12 89 LEU A C 1
ATOM 679 O O . LEU A 1 89 ? -12.297 3.929 -2.325 1.00 98.12 89 LEU A O 1
ATOM 683 N N . ASP A 1 90 ? -12.038 5.343 -4.067 1.00 97.94 90 ASP A N 1
ATOM 684 C CA . ASP A 1 90 ? -11.827 4.298 -5.063 1.00 97.94 90 ASP A CA 1
ATOM 685 C C . ASP A 1 90 ? -10.466 3.617 -4.853 1.00 97.94 90 ASP A C 1
ATOM 687 O O . ASP A 1 90 ? -9.518 4.204 -4.316 1.00 97.94 90 ASP A O 1
ATOM 691 N N . TYR A 1 91 ? -10.371 2.354 -5.271 1.00 98.06 91 TYR A N 1
ATOM 692 C CA . TYR A 1 91 ? -9.118 1.610 -5.210 1.00 98.06 91 TYR A CA 1
ATOM 693 C C . TYR A 1 91 ? -8.068 2.253 -6.118 1.00 98.06 91 TYR A C 1
ATOM 695 O O . TYR A 1 91 ? -8.295 2.444 -7.313 1.00 98.06 91 TYR A O 1
ATOM 703 N N . VAL A 1 92 ? -6.904 2.563 -5.547 1.00 98.00 92 VAL A N 1
ATOM 704 C CA . VAL A 1 92 ? -5.781 3.145 -6.282 1.00 98.00 92 VAL A CA 1
ATOM 705 C C . VAL A 1 92 ? -4.806 2.037 -6.659 1.00 98.00 92 VAL A C 1
ATOM 707 O O . VAL A 1 92 ? -4.165 1.440 -5.792 1.00 98.00 92 VAL A O 1
ATOM 710 N N . GLU A 1 93 ? -4.657 1.796 -7.957 1.00 97.44 93 GLU A N 1
ATOM 711 C CA . GLU A 1 93 ? -3.678 0.853 -8.504 1.00 97.44 93 GLU A CA 1
ATOM 712 C C . GLU A 1 93 ? -2.247 1.207 -8.057 1.00 97.44 93 GLU A C 1
ATOM 714 O O . GLU A 1 93 ? -1.896 2.393 -8.065 1.00 97.44 93 GLU A O 1
ATOM 719 N N . PRO A 1 94 ? -1.389 0.223 -7.712 1.00 97.62 94 PRO A N 1
ATOM 720 C CA . PRO A 1 94 ? -0.013 0.453 -7.258 1.00 97.62 94 PRO A CA 1
ATOM 721 C C . PRO A 1 94 ? 0.797 1.436 -8.108 1.00 97.62 94 PRO A C 1
ATOM 723 O O . PRO A 1 94 ? 1.523 2.263 -7.565 1.00 97.62 94 PRO A O 1
ATOM 726 N N . LEU A 1 95 ? 0.619 1.397 -9.434 1.00 96.19 95 LEU A N 1
ATOM 727 C CA . LEU A 1 95 ? 1.327 2.251 -10.396 1.00 96.19 95 LEU A CA 1
ATOM 728 C C . LEU A 1 95 ? 1.051 3.755 -10.228 1.00 96.19 95 LEU A C 1
ATOM 730 O O . LEU A 1 95 ? 1.809 4.570 -10.749 1.00 96.19 95 LEU A O 1
ATOM 734 N N . LEU A 1 96 ? -0.031 4.131 -9.542 1.00 97.62 96 LEU A N 1
ATOM 735 C CA . LEU A 1 96 ? -0.438 5.524 -9.348 1.00 97.62 96 LEU A CA 1
ATOM 736 C C . LEU A 1 96 ? -0.018 6.101 -7.988 1.00 97.62 96 LEU A C 1
ATOM 738 O O . LEU A 1 96 ? -0.163 7.304 -7.779 1.00 97.62 96 LEU A O 1
ATOM 742 N N . ARG A 1 97 ? 0.464 5.272 -7.054 1.00 97.94 97 ARG A N 1
ATOM 743 C CA . ARG A 1 97 ? 0.610 5.604 -5.624 1.00 97.94 97 ARG A CA 1
ATOM 744 C C . ARG A 1 97 ? 1.857 6.434 -5.320 1.00 97.94 97 ARG A C 1
ATOM 746 O O . ARG A 1 97 ? 2.741 6.000 -4.589 1.00 97.94 97 ARG A O 1
ATOM 753 N N . GLU A 1 98 ? 1.912 7.640 -5.867 1.00 97.62 98 GLU A N 1
ATOM 754 C CA . GLU A 1 98 ? 3.085 8.521 -5.816 1.00 97.62 98 GLU A CA 1
ATOM 755 C C . GLU A 1 98 ? 2.785 9.924 -5.258 1.00 97.62 98 GLU A C 1
ATOM 757 O O . GLU A 1 98 ? 3.630 10.811 -5.365 1.00 97.62 98 GLU A O 1
ATOM 762 N N . ASP A 1 99 ? 1.602 10.144 -4.669 1.00 97.69 99 ASP A N 1
ATOM 763 C CA . ASP A 1 99 ? 1.129 11.447 -4.169 1.00 97.69 99 ASP A CA 1
ATOM 764 C C . ASP A 1 99 ? 1.203 12.558 -5.236 1.00 97.69 99 ASP A C 1
ATOM 766 O O . ASP A 1 99 ? 1.749 13.645 -5.039 1.00 97.69 99 ASP A O 1
ATOM 770 N N . ARG A 1 100 ? 0.668 12.259 -6.425 1.00 97.12 100 ARG A N 1
ATOM 771 C CA . ARG A 1 100 ? 0.633 13.147 -7.604 1.00 97.12 100 ARG A CA 1
ATOM 772 C C . ARG A 1 100 ? -0.788 13.531 -8.021 1.00 97.12 100 ARG A C 1
ATOM 774 O O . ARG A 1 100 ? -1.001 13.963 -9.153 1.00 97.12 100 ARG A O 1
ATOM 781 N N . GLY A 1 101 ? -1.750 13.391 -7.112 1.00 97.00 101 GLY A N 1
ATOM 782 C CA . GLY A 1 101 ? -3.166 13.716 -7.325 1.00 97.00 101 GLY A CA 1
ATOM 783 C C . GLY A 1 101 ? -4.084 12.495 -7.417 1.00 97.00 101 GLY A C 1
ATOM 784 O O . GLY A 1 101 ? -5.291 12.643 -7.610 1.00 97.00 101 GLY A O 1
ATOM 785 N N . GLU A 1 102 ? -3.543 11.285 -7.270 1.00 98.06 102 GLU A N 1
ATOM 786 C CA . GLU A 1 102 ? -4.304 10.037 -7.292 1.00 98.06 102 GLU A CA 1
ATOM 787 C C . GLU A 1 102 ? -5.290 9.942 -6.123 1.00 98.06 102 GLU A C 1
ATOM 789 O O . GLU A 1 102 ? -6.389 9.424 -6.286 1.00 98.06 102 GLU A O 1
ATOM 794 N N . VAL A 1 103 ? -4.940 10.486 -4.953 1.00 97.62 103 VAL A N 1
ATOM 795 C CA . VAL A 1 103 ? -5.806 10.454 -3.764 1.00 97.62 103 VAL A CA 1
ATOM 796 C C . VAL A 1 103 ? -7.016 11.369 -3.943 1.00 97.62 103 VAL A C 1
ATOM 798 O O . VAL A 1 103 ? -8.125 11.036 -3.528 1.00 97.62 103 VAL A O 1
ATOM 801 N N . GLU A 1 104 ? -6.821 12.535 -4.548 1.00 97.88 104 GLU A N 1
ATOM 802 C CA . GLU A 1 104 ? -7.877 13.480 -4.889 1.00 97.88 104 GLU A CA 1
ATOM 803 C C . GLU A 1 104 ? -8.794 12.884 -5.958 1.00 97.88 104 GLU A C 1
ATOM 805 O O . GLU A 1 104 ? -10.009 12.876 -5.769 1.00 97.88 104 GLU A O 1
ATOM 810 N N . ALA A 1 105 ? -8.215 12.305 -7.012 1.00 97.69 105 ALA A N 1
ATOM 811 C CA . ALA A 1 105 ? -8.963 11.625 -8.062 1.00 97.69 105 ALA A CA 1
ATOM 812 C C . ALA A 1 105 ? -9.775 10.431 -7.528 1.00 97.69 105 ALA A C 1
ATOM 814 O O . ALA A 1 105 ? -10.923 10.246 -7.926 1.00 97.69 105 ALA A O 1
ATOM 815 N N . ALA A 1 106 ? -9.224 9.667 -6.580 1.00 97.81 106 ALA A N 1
ATOM 816 C CA . ALA A 1 106 ? -9.918 8.556 -5.929 1.00 97.81 106 ALA A CA 1
ATOM 817 C C . ALA A 1 106 ? -11.102 9.000 -5.055 1.00 97.81 106 ALA A C 1
ATOM 819 O O . ALA A 1 106 ? -12.023 8.220 -4.841 1.00 97.81 106 ALA A O 1
ATOM 820 N N . LYS A 1 107 ? -11.111 10.242 -4.547 1.00 97.06 107 LYS A N 1
ATOM 821 C CA . LYS A 1 107 ? -12.267 10.803 -3.814 1.00 97.06 107 LYS A CA 1
ATOM 822 C C . LYS A 1 107 ? -13.396 11.232 -4.738 1.00 97.06 107 LYS A C 1
ATOM 824 O O . LYS A 1 107 ? -14.552 11.251 -4.324 1.00 97.06 107 LYS A O 1
ATOM 829 N N . THR A 1 108 ? -13.054 11.671 -5.946 1.00 97.19 108 THR A N 1
ATOM 830 C CA . THR A 1 108 ? -14.005 12.187 -6.938 1.00 97.19 108 THR A CA 1
ATOM 831 C C . THR A 1 108 ? -14.370 11.158 -8.002 1.00 97.19 108 THR A C 1
ATOM 833 O O . THR A 1 108 ? -15.044 11.513 -8.965 1.00 97.19 108 THR A O 1
ATOM 836 N N . ASN A 1 109 ? -13.947 9.903 -7.829 1.00 95.56 109 ASN A N 1
ATOM 837 C CA . ASN A 1 109 ? -14.142 8.797 -8.766 1.00 95.56 109 ASN A CA 1
ATOM 838 C C . ASN A 1 109 ? -13.679 9.142 -10.190 1.00 95.56 109 ASN A C 1
ATOM 840 O O . ASN A 1 109 ? -14.377 8.913 -11.177 1.00 95.56 109 ASN A O 1
ATOM 844 N N . SER A 1 110 ? -12.509 9.775 -10.285 1.00 97.19 110 SER A N 1
ATOM 845 C CA . SER A 1 110 ? -11.932 10.287 -11.530 1.00 97.19 110 SER A CA 1
ATOM 846 C C . SER A 1 110 ? -10.508 9.779 -11.760 1.00 97.19 110 SER A C 1
ATOM 848 O O . SER A 1 110 ? -9.682 10.490 -12.337 1.00 97.19 110 SER A O 1
ATOM 850 N N . LEU A 1 111 ? -10.192 8.582 -11.256 1.00 97.38 111 LEU A N 1
ATOM 851 C CA . LEU A 1 111 ? -8.928 7.908 -11.547 1.00 97.38 111 LEU A CA 1
ATOM 852 C C . LEU A 1 111 ? -8.823 7.606 -13.053 1.00 97.38 111 LEU A C 1
ATOM 854 O O . LEU A 1 111 ? -9.834 7.289 -13.685 1.00 97.38 111 LEU A O 1
ATOM 858 N N . PRO A 1 112 ? -7.622 7.712 -13.646 1.00 96.19 112 PRO A N 1
ATOM 859 C CA . PRO A 1 112 ? -7.430 7.414 -15.058 1.00 96.19 112 PRO A CA 1
ATOM 860 C C . PRO A 1 112 ? -7.573 5.914 -15.331 1.00 96.19 112 PRO A C 1
ATOM 862 O O . PRO A 1 112 ? -7.211 5.077 -14.504 1.00 96.19 112 PRO A O 1
ATOM 865 N N . GLU A 1 113 ? -8.032 5.572 -16.532 1.00 95.25 113 GLU A N 1
ATOM 866 C CA . GLU A 1 113 ? -7.977 4.198 -17.022 1.00 95.25 113 GLU A CA 1
ATOM 867 C C . GLU A 1 113 ? -6.528 3.834 -17.379 1.00 95.25 113 GLU A C 1
ATOM 869 O O . GLU A 1 113 ? -5.853 4.558 -18.117 1.00 95.25 113 GLU A O 1
ATOM 874 N N . LEU A 1 114 ? -6.035 2.722 -16.831 1.00 95.69 114 LEU A N 1
ATOM 875 C CA . LEU A 1 114 ? -4.674 2.254 -17.075 1.00 95.69 114 LEU A CA 1
ATOM 876 C C . LEU A 1 114 ? -4.619 1.306 -18.270 1.00 95.69 114 LEU A C 1
ATOM 878 O O . LEU A 1 114 ? -5.403 0.362 -18.368 1.00 95.69 114 LEU A O 1
ATOM 882 N N . ILE A 1 115 ? -3.616 1.523 -19.119 1.00 95.88 115 ILE A N 1
ATOM 883 C CA . ILE A 1 115 ? -3.228 0.593 -20.180 1.00 95.88 115 ILE A CA 1
ATOM 884 C C . ILE A 1 115 ? -2.732 -0.712 -19.553 1.00 95.88 115 ILE A C 1
ATOM 886 O O . ILE A 1 115 ? -1.890 -0.707 -18.652 1.00 95.88 115 ILE A O 1
ATOM 890 N N . LYS A 1 116 ? -3.228 -1.839 -20.058 1.00 94.75 116 LYS A N 1
ATOM 891 C CA . LYS A 1 116 ? -2.863 -3.191 -19.631 1.00 94.75 116 LYS A CA 1
ATOM 892 C C . LYS A 1 116 ? -1.976 -3.857 -20.674 1.00 94.75 116 LYS A C 1
ATOM 894 O O . LYS A 1 116 ? -1.923 -3.454 -21.833 1.00 94.75 116 LYS A O 1
ATOM 899 N N . ALA A 1 117 ? -1.326 -4.952 -20.285 1.00 93.44 117 ALA A N 1
ATOM 900 C CA . ALA A 1 117 ? -0.480 -5.725 -21.196 1.00 93.44 117 ALA A CA 1
ATOM 901 C C . ALA A 1 117 ? -1.217 -6.165 -22.481 1.00 93.44 117 ALA A C 1
ATOM 903 O O . ALA A 1 117 ? -0.612 -6.199 -23.545 1.00 93.44 117 ALA A O 1
ATOM 904 N N . GLY A 1 118 ? -2.523 -6.452 -22.401 1.00 95.19 118 GLY A N 1
ATOM 905 C CA . GLY A 1 118 ? -3.340 -6.839 -23.559 1.00 95.19 118 GLY A CA 1
ATOM 906 C C . GLY A 1 118 ? -3.658 -5.704 -24.540 1.00 95.19 118 GLY A C 1
ATOM 907 O O . GLY A 1 118 ? -4.022 -5.980 -25.681 1.00 95.19 118 GLY A O 1
ATOM 908 N N . ASP A 1 119 ? -3.496 -4.445 -24.131 1.00 95.88 119 ASP A N 1
ATOM 909 C CA . ASP A 1 119 ? -3.706 -3.281 -25.000 1.00 9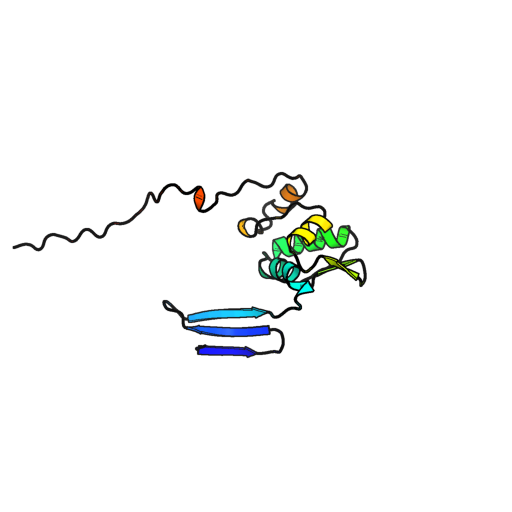5.88 119 ASP A CA 1
ATOM 910 C C . ASP A 1 119 ? -2.479 -3.006 -25.891 1.00 95.88 119 ASP A C 1
ATOM 912 O O . ASP A 1 119 ? -2.563 -2.270 -26.880 1.00 95.88 119 ASP A O 1
ATOM 916 N N . ILE A 1 120 ? -1.333 -3.618 -25.566 1.00 95.44 120 ILE A N 1
ATOM 917 C CA . ILE A 1 120 ? -0.081 -3.503 -26.315 1.00 95.44 120 ILE A CA 1
ATOM 918 C C . ILE A 1 120 ? -0.171 -4.376 -27.573 1.00 95.44 120 ILE A C 1
ATOM 920 O O . ILE A 1 120 ? -0.213 -5.602 -27.504 1.00 95.44 120 ILE A O 1
ATOM 924 N N . LYS A 1 121 ? -0.174 -3.739 -28.749 1.00 96.12 121 LYS A N 1
ATOM 925 C CA . LYS A 1 121 ? -0.337 -4.417 -30.052 1.00 96.12 121 LYS A CA 1
ATOM 926 C C . LYS A 1 121 ? 0.973 -4.802 -30.743 1.00 96.12 121 LYS A C 1
ATOM 928 O O . LYS A 1 121 ? 0.938 -5.471 -31.771 1.00 96.12 121 LYS A O 1
ATOM 933 N N . GLY A 1 122 ? 2.110 -4.364 -30.217 1.00 94.19 122 GLY A N 1
ATOM 934 C CA . GLY A 1 122 ? 3.424 -4.650 -30.781 1.00 94.19 122 GL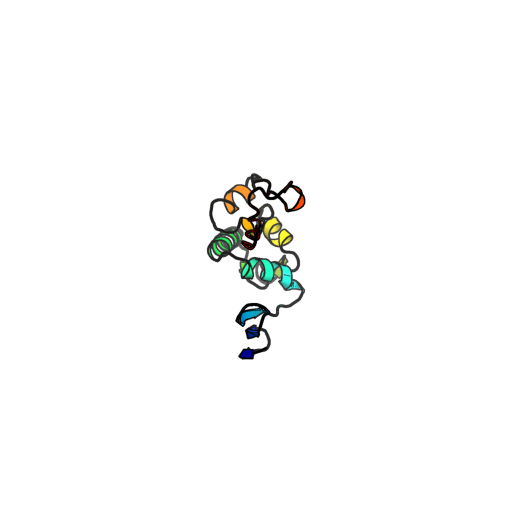Y A CA 1
ATOM 935 C C . GLY A 1 122 ? 4.519 -3.811 -30.136 1.00 94.19 122 GLY A C 1
ATOM 936 O O . GLY A 1 122 ? 4.233 -2.842 -29.432 1.00 94.19 122 GLY A O 1
ATOM 937 N N . ASP A 1 123 ? 5.764 -4.196 -30.402 1.00 93.81 123 ASP A N 1
ATOM 938 C CA . ASP A 1 123 ? 6.962 -3.442 -30.042 1.00 93.81 123 ASP A CA 1
ATOM 939 C C . ASP A 1 123 ? 7.512 -2.759 -31.302 1.00 93.81 123 ASP A C 1
ATOM 941 O O . ASP A 1 123 ? 7.740 -3.406 -32.325 1.00 93.81 123 ASP A O 1
ATOM 945 N N . PHE A 1 124 ? 7.676 -1.438 -31.243 1.00 92.38 124 PHE A N 1
ATOM 946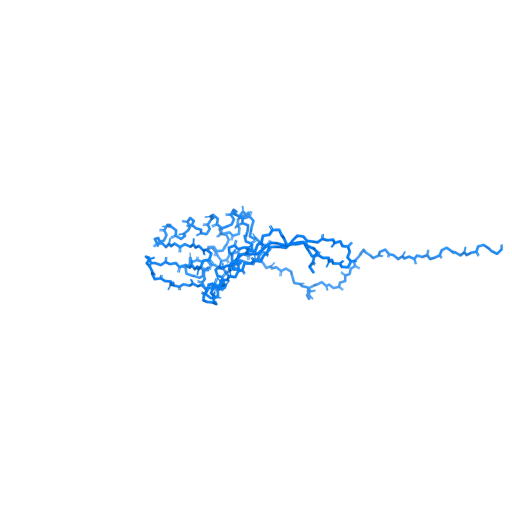 C CA . PHE A 1 124 ? 8.130 -0.618 -32.369 1.00 92.38 124 PHE A CA 1
ATOM 947 C C . PHE A 1 124 ? 9.641 -0.360 -32.352 1.00 92.38 124 PHE A C 1
ATOM 949 O O . PHE A 1 124 ? 10.149 0.324 -33.240 1.00 92.38 124 PHE A O 1
ATOM 956 N N . HIS A 1 125 ? 10.366 -0.890 -31.364 1.00 89.56 125 HIS A N 1
ATOM 957 C CA . HIS A 1 125 ? 11.813 -0.764 -31.273 1.00 89.56 125 HIS A CA 1
ATOM 958 C C . HIS A 1 125 ? 12.440 -2.099 -30.868 1.00 89.56 125 HIS A C 1
ATOM 960 O O . HIS A 1 125 ? 12.781 -2.332 -29.712 1.00 89.56 125 HIS A O 1
ATOM 966 N N . VAL A 1 126 ? 12.692 -2.941 -31.870 1.00 87.44 126 VAL A N 1
ATOM 967 C CA . VAL A 1 126 ? 13.388 -4.219 -31.695 1.00 87.44 126 VAL A CA 1
ATOM 968 C C . VAL A 1 126 ? 14.715 -4.165 -32.456 1.00 87.44 126 VAL A C 1
ATOM 970 O O . VAL A 1 126 ? 14.700 -4.192 -33.688 1.00 87.44 126 VAL A O 1
ATOM 973 N N . PRO A 1 127 ? 15.870 -4.043 -31.775 1.00 84.44 127 PRO A N 1
ATOM 974 C CA . PRO A 1 127 ? 17.154 -4.107 -32.456 1.00 84.44 127 PRO A CA 1
ATOM 975 C C . PRO A 1 127 ? 17.386 -5.530 -32.978 1.00 84.44 127 PRO A C 1
ATOM 977 O O . PRO A 1 127 ? 17.397 -6.494 -32.213 1.00 84.44 127 PRO A O 1
ATOM 980 N N . GLU A 1 128 ? 17.586 -5.662 -34.287 1.00 81.38 128 GLU A N 1
ATOM 981 C CA . GLU A 1 128 ? 17.930 -6.930 -34.925 1.00 81.38 128 GLU A CA 1
ATOM 982 C C . GLU A 1 128 ? 19.453 -7.067 -35.037 1.00 81.38 128 GLU A C 1
ATOM 984 O O . GLU A 1 128 ? 20.147 -6.171 -35.527 1.00 81.38 128 GLU A O 1
ATOM 989 N N . PHE A 1 129 ? 19.996 -8.199 -34.583 1.00 77.69 129 PHE A N 1
ATOM 990 C CA . PHE A 1 129 ? 21.394 -8.532 -34.838 1.00 77.69 129 PHE A CA 1
ATOM 991 C C . PHE A 1 129 ? 21.529 -9.028 -36.280 1.00 77.69 129 PHE A C 1
ATOM 993 O O . PHE A 1 129 ? 21.236 -10.185 -36.573 1.00 77.69 129 PHE A O 1
ATOM 1000 N N . ILE A 1 130 ? 21.980 -8.150 -37.176 1.00 79.19 130 ILE A N 1
ATOM 1001 C CA . ILE A 1 130 ? 22.271 -8.495 -38.571 1.00 79.19 130 ILE A CA 1
ATOM 1002 C C . ILE A 1 130 ? 23.742 -8.934 -38.663 1.00 79.19 130 ILE A C 1
ATOM 1004 O O . ILE A 1 130 ? 24.635 -8.086 -38.560 1.00 79.19 130 ILE A O 1
ATOM 1008 N N . PRO A 1 131 ? 24.044 -10.236 -38.841 1.00 76.12 131 PRO A N 1
ATOM 1009 C CA . PRO A 1 131 ? 25.419 -10.683 -39.010 1.00 76.12 131 PRO A CA 1
ATOM 1010 C C . PRO A 1 131 ? 25.997 -10.128 -40.319 1.00 76.12 131 PRO A C 1
ATOM 1012 O O . PRO A 1 131 ? 25.433 -10.319 -41.396 1.00 76.12 131 PRO A O 1
ATOM 1015 N N . MET A 1 132 ? 27.146 -9.453 -40.230 1.00 75.81 132 MET A N 1
ATOM 1016 C CA . MET A 1 132 ? 27.893 -8.993 -41.405 1.00 75.81 132 MET A CA 1
ATOM 1017 C C . MET A 1 132 ? 28.314 -10.198 -42.266 1.00 75.81 132 MET A C 1
ATOM 1019 O O . MET A 1 132 ? 28.796 -11.195 -41.712 1.00 75.81 132 MET A O 1
ATOM 1023 N N . PRO A 1 133 ? 28.191 -10.131 -43.604 1.00 73.88 133 PRO A N 1
ATOM 1024 C CA . PRO A 1 133 ? 28.701 -11.185 -44.469 1.00 73.88 133 PRO A CA 1
ATOM 1025 C C . PRO A 1 133 ? 30.216 -11.309 -44.276 1.00 73.88 133 PRO A C 1
ATOM 1027 O O . PRO A 1 133 ? 30.948 -10.322 -44.357 1.00 73.88 133 PRO A O 1
ATOM 1030 N N . LYS A 1 134 ? 30.697 -12.530 -44.010 1.00 70.69 134 LYS A N 1
ATOM 1031 C CA . LYS A 1 134 ? 32.136 -12.812 -44.020 1.00 70.69 134 LYS A CA 1
ATOM 1032 C C . LYS A 1 134 ? 32.645 -12.564 -45.440 1.00 70.69 134 LYS A C 1
ATOM 1034 O O . LYS A 1 134 ? 32.164 -13.199 -46.375 1.00 70.69 134 LYS A O 1
ATOM 1039 N N . SER A 1 135 ? 33.584 -11.635 -45.590 1.00 73.62 135 SER A N 1
ATOM 1040 C CA . SER A 1 135 ? 34.332 -11.447 -46.832 1.00 73.62 135 SER A CA 1
ATOM 1041 C C . SER A 1 135 ? 35.017 -12.765 -47.212 1.00 73.62 135 SER A C 1
ATOM 1043 O O . SER A 1 135 ? 35.721 -13.335 -46.372 1.00 73.62 135 SER A O 1
ATOM 1045 N N . LEU A 1 136 ? 34.756 -13.239 -48.435 1.00 59.59 136 LEU A N 1
ATOM 1046 C CA . LEU A 1 136 ? 35.459 -14.353 -49.085 1.00 59.59 136 LEU A CA 1
ATOM 1047 C C . LEU A 1 136 ? 36.931 -14.014 -49.335 1.00 59.59 136 LEU A C 1
ATOM 1049 O O . LEU A 1 136 ? 37.210 -12.829 -49.632 1.00 59.59 136 LEU A O 1
#

pLDDT: mean 94.89, std 6.43, range [59.59, 98.62]

Organism: NCBI:txid412755

Secondary structure (DSSP, 8-state):
--EEEEE-SSEEEEEE--SSS-EEEEEE---GGGHHHHHHHHH--HHHHHHHHHHHHHTT-EEETTEEEETTEEEE-SSHHHHHHHTT-----GGG-SSSSHHHHHHTT-PPPPP-GGG----S------PPPPP-

InterPro domains:
  IPR022312 DNA polymerase family X [PR00869] (24-33)
  IPR022312 DNA polymerase family X [PR00869] (40-53)
  IPR022312 DNA polymerase family X [PR00869] (79-97)
  IPR022312 DNA polymerase family X [PTHR11276] (23-98)
  IPR029398 DNA polymerase beta, thumb domain [PF14791] (38-98)
  IPR037160 DNA polymerase, thumb domain superfamily [G3DSA:3.30.210.10] (45-108)
  IPR043519 Nucleotidyltransferase superfamily [G3DSA:3.30.460.10] (1-44)
  IPR043519 Nucleotidyltransferase superfamily [SSF81301] (2-97)

Sequence (136 aa):
VQEILAAGPTKGSAIIETATCPVHVDVRVVPQESFGAAAQYFTGSKEHNVRLREIAIKAKLKLNEYGLFKADKMIAGPVEEEIYQKLGLDYVEPLLREDRGEVEAAKTNSLPELIKAGDIKGDFHVPEFIPMPKSL